Protein AF-A0A024GTR7-F1 (afdb_monomer_lite)

Radius of gyration: 22.97 Å; chains: 1; bounding box: 66×21×73 Å

Secondary structure (DSSP, 8-state):
---------------BPPHHHHHHHHHHHHH-HHHHHHHHHHHHHHS--TTT-SSPPPHHHHHHHTT-HHHHHHHHHHHTTT--SSBEEETTTEEE-HHHHHHHHHHHHHHHHHHHHHHHHHHHHHHHHHHTS--------

Foldseek 3Di:
DDDDDDPDPPPPPQQADDPVLQVLLVVLVVPDVQLVVLLVVLCVQLVDRPLQDQDDDDPSSLQSLLVRVSSCRNLLVLCVSPRDQGFHQHPNRHTDRSNCCSVCSVVSSVVVVVVVVVVVVVVVVVVVVVVPPPPPPPPDD

Organism: NCBI:txid65357

Structure (mmCIF, N/CA/C/O backbone):
data_AF-A0A024GTR7-F1
#
_entry.id   AF-A0A024GTR7-F1
#
loop_
_atom_site.group_PDB
_atom_site.id
_atom_site.type_symbol
_atom_site.label_atom_id
_atom_site.label_alt_id
_atom_site.label_comp_id
_atom_site.label_asym_id
_atom_site.label_entity_id
_atom_site.label_seq_id
_atom_site.pdbx_PDB_ins_code
_atom_site.Cartn_x
_atom_site.Cartn_y
_atom_site.Cartn_z
_atom_site.occupancy
_atom_site.B_iso_or_equiv
_atom_site.auth_seq_id
_atom_site.auth_comp_id
_atom_site.auth_asym_id
_atom_site.auth_atom_id
_atom_site.pdbx_PDB_model_num
ATOM 1 N N . MET A 1 1 ? 23.988 -5.206 39.249 1.00 38.97 1 MET A N 1
ATOM 2 C CA . MET A 1 1 ? 24.162 -4.168 38.211 1.00 38.97 1 MET A CA 1
ATOM 3 C C . MET A 1 1 ? 22.965 -4.249 37.283 1.00 38.97 1 MET A C 1
ATOM 5 O O . MET A 1 1 ? 22.802 -5.257 36.610 1.00 38.97 1 MET A O 1
ATOM 9 N N . VAL A 1 2 ? 22.073 -3.262 37.354 1.00 40.41 2 VAL A N 1
ATOM 10 C CA . VAL A 1 2 ? 20.855 -3.187 36.536 1.00 40.41 2 VAL A CA 1
ATOM 11 C C . VAL A 1 2 ? 21.247 -2.543 35.210 1.00 40.41 2 VAL A C 1
ATOM 13 O O . VAL A 1 2 ? 21.554 -1.354 35.176 1.00 40.41 2 VAL A O 1
ATOM 16 N N . SER A 1 3 ? 21.302 -3.329 34.136 1.00 41.53 3 SER A N 1
ATOM 17 C CA . SER A 1 3 ? 21.519 -2.787 32.794 1.00 41.53 3 SER A CA 1
ATOM 18 C C . SER A 1 3 ? 20.200 -2.265 32.245 1.00 41.53 3 SER A C 1
ATOM 20 O O . SER A 1 3 ? 19.358 -3.025 31.774 1.00 41.53 3 SER A O 1
ATOM 22 N N . HIS A 1 4 ? 20.040 -0.948 32.320 1.00 39.91 4 HIS A N 1
ATOM 23 C CA . HIS A 1 4 ? 19.135 -0.198 31.467 1.00 39.91 4 HIS A CA 1
ATOM 24 C C . HIS A 1 4 ? 19.716 -0.189 30.047 1.00 39.91 4 HIS A C 1
ATOM 26 O O . HIS A 1 4 ? 20.685 0.522 29.793 1.00 39.91 4 HIS A O 1
ATOM 32 N N . PHE A 1 5 ? 19.128 -0.953 29.124 1.00 41.50 5 PHE A N 1
ATOM 33 C CA . PHE A 1 5 ? 19.318 -0.721 27.693 1.00 41.50 5 PHE A CA 1
ATOM 34 C C . PHE A 1 5 ? 18.049 -0.098 27.119 1.00 41.50 5 PHE A C 1
ATOM 36 O O . PHE A 1 5 ? 16.960 -0.666 27.140 1.00 41.50 5 PHE A O 1
ATOM 43 N N . VAL A 1 6 ? 18.237 1.144 26.695 1.00 42.66 6 VAL A N 1
ATOM 44 C CA . VAL A 1 6 ? 17.294 2.045 26.048 1.00 42.66 6 VAL A CA 1
ATOM 45 C C . VAL A 1 6 ? 16.699 1.381 24.803 1.00 42.66 6 VAL A C 1
ATOM 47 O O . VAL A 1 6 ? 17.440 0.904 23.947 1.00 42.66 6 VAL A O 1
ATOM 50 N N . LEU A 1 7 ? 15.363 1.401 24.692 1.00 39.41 7 LEU A N 1
ATOM 51 C CA . LEU A 1 7 ? 14.640 1.226 23.430 1.00 39.41 7 LEU A CA 1
ATOM 52 C C . LEU A 1 7 ? 15.057 2.353 22.472 1.00 39.41 7 LEU A C 1
ATOM 54 O O . LEU A 1 7 ? 14.439 3.416 22.435 1.00 39.41 7 LEU A O 1
ATOM 58 N N . ALA A 1 8 ? 16.106 2.128 21.689 1.00 41.50 8 ALA A N 1
ATOM 59 C CA . ALA A 1 8 ? 16.217 2.759 20.389 1.00 41.50 8 ALA A CA 1
ATOM 60 C C . ALA A 1 8 ? 15.402 1.890 19.430 1.00 41.50 8 ALA A C 1
ATOM 62 O O . ALA A 1 8 ? 15.709 0.717 19.231 1.00 41.50 8 ALA A O 1
ATOM 63 N N . ALA A 1 9 ? 14.328 2.448 18.879 1.00 43.94 9 ALA A N 1
ATOM 64 C CA . ALA A 1 9 ? 13.682 1.883 17.710 1.00 43.94 9 ALA A CA 1
ATOM 65 C C . ALA A 1 9 ? 14.702 1.905 16.560 1.00 43.94 9 ALA A C 1
ATOM 67 O O . ALA A 1 9 ? 14.816 2.895 15.839 1.00 43.94 9 ALA A O 1
ATOM 68 N N . GLU A 1 10 ? 15.485 0.836 16.417 1.00 34.50 10 GLU A N 1
ATOM 69 C CA . GLU A 1 10 ? 16.162 0.540 15.163 1.00 34.50 10 GLU A CA 1
ATOM 70 C C . GLU A 1 10 ? 15.061 0.416 14.113 1.00 34.50 10 GLU A C 1
ATOM 72 O O . GLU A 1 10 ? 14.242 -0.505 14.149 1.00 34.50 10 GLU A O 1
ATOM 77 N N . GLN A 1 11 ? 14.990 1.393 13.202 1.00 40.84 11 GLN A N 1
ATOM 78 C CA . GLN A 1 11 ? 14.234 1.204 11.975 1.00 40.84 11 GLN A CA 1
ATOM 79 C C . GLN A 1 11 ? 14.739 -0.112 11.373 1.00 40.84 11 GLN A C 1
ATOM 81 O O . GLN A 1 11 ? 15.956 -0.232 11.185 1.00 40.84 11 GLN A O 1
ATOM 86 N N . PRO A 1 12 ? 13.862 -1.108 11.134 1.00 45.62 12 PRO A N 1
ATOM 87 C CA . PRO A 1 12 ? 14.291 -2.385 10.582 1.00 45.62 12 PRO A CA 1
ATOM 88 C C . PRO A 1 12 ? 15.084 -2.051 9.332 1.00 45.62 12 PRO A C 1
ATOM 90 O O . PRO A 1 12 ? 14.608 -1.222 8.553 1.00 45.62 12 PRO A O 1
ATOM 93 N N . GLN A 1 13 ? 16.304 -2.592 9.200 1.00 45.00 13 GLN A N 1
ATOM 94 C CA . GLN A 1 13 ? 17.161 -2.326 8.048 1.00 45.00 13 GLN A CA 1
ATOM 95 C C . GLN A 1 13 ? 16.288 -2.309 6.801 1.00 45.00 13 GLN A C 1
ATOM 97 O O . GLN A 1 13 ? 15.706 -3.329 6.435 1.00 45.00 13 GLN A O 1
ATOM 102 N N . GLU A 1 14 ? 16.103 -1.119 6.233 1.00 60.28 14 GLU A N 1
ATOM 103 C CA . GLU A 1 14 ? 15.208 -0.917 5.111 1.00 60.28 14 GLU A CA 1
ATOM 104 C C . GLU A 1 14 ? 15.795 -1.772 3.988 1.00 60.28 14 GLU A C 1
ATOM 106 O O . GLU A 1 14 ? 16.820 -1.414 3.410 1.00 60.28 14 GLU A O 1
ATOM 111 N N . PHE A 1 15 ? 15.248 -2.971 3.763 1.00 79.31 15 PHE A N 1
ATOM 112 C CA . PHE A 1 15 ? 15.784 -3.894 2.772 1.00 79.31 15 PHE A CA 1
ATOM 113 C C . PHE A 1 15 ? 15.485 -3.275 1.418 1.00 79.31 15 PHE A C 1
ATOM 115 O O . PHE A 1 15 ? 14.354 -3.293 0.936 1.00 79.31 15 PHE A O 1
ATOM 122 N N . ARG A 1 16 ? 16.476 -2.579 0.876 1.00 88.50 16 ARG A N 1
ATOM 123 C CA . ARG A 1 16 ? 16.360 -1.741 -0.311 1.00 88.50 16 ARG A CA 1
ATOM 124 C C . ARG A 1 16 ? 16.471 -2.609 -1.545 1.00 88.50 16 ARG A C 1
ATOM 126 O O . ARG A 1 16 ? 17.411 -3.385 -1.668 1.00 88.50 16 ARG A O 1
ATOM 133 N N . CYS A 1 17 ? 15.557 -2.414 -2.486 1.00 90.12 17 CYS A N 1
ATOM 134 C CA . CYS A 1 17 ? 15.666 -3.077 -3.776 1.00 90.12 17 CYS A CA 1
ATOM 135 C C . CYS A 1 17 ? 16.981 -2.692 -4.464 1.00 90.12 17 CYS A C 1
ATOM 137 O O . CYS A 1 17 ? 17.383 -1.519 -4.419 1.00 90.12 17 CYS A O 1
ATOM 139 N N . SER A 1 18 ? 17.625 -3.662 -5.119 1.00 91.44 18 SER A N 1
ATOM 140 C CA . SER A 1 18 ? 18.778 -3.394 -5.977 1.00 91.44 18 SER A CA 1
ATOM 141 C C . SER A 1 18 ? 18.375 -2.494 -7.152 1.00 91.44 18 SER A C 1
ATOM 143 O O . SER A 1 18 ? 17.190 -2.275 -7.422 1.00 91.44 18 SER A O 1
ATOM 145 N N . PHE A 1 19 ? 19.349 -1.942 -7.876 1.00 90.12 19 PHE A N 1
ATOM 146 C CA . PHE A 1 19 ? 19.052 -1.172 -9.088 1.00 90.12 19 PHE A CA 1
ATOM 147 C C . PHE A 1 19 ? 18.234 -1.995 -10.100 1.00 90.12 19 PHE A C 1
ATOM 149 O O . PHE A 1 19 ? 17.250 -1.500 -10.648 1.00 90.12 19 PHE A O 1
ATOM 156 N N . VAL A 1 20 ? 18.600 -3.267 -10.285 1.00 91.56 20 VAL A N 1
ATOM 157 C CA . VAL A 1 20 ? 17.916 -4.187 -11.203 1.00 91.56 20 VAL A CA 1
ATOM 158 C C . VAL A 1 20 ? 16.481 -4.448 -10.743 1.00 91.56 20 VAL A C 1
ATOM 160 O O . VAL A 1 20 ? 15.558 -4.322 -11.544 1.00 91.56 20 VAL A O 1
ATOM 163 N N . ASP A 1 21 ? 16.272 -4.716 -9.452 1.00 92.06 21 ASP A N 1
ATOM 164 C CA . ASP A 1 21 ? 14.933 -4.936 -8.889 1.00 92.06 21 ASP A CA 1
ATOM 165 C C . ASP A 1 21 ? 14.029 -3.711 -9.049 1.00 92.06 21 ASP A C 1
ATOM 167 O O . ASP A 1 21 ? 12.852 -3.847 -9.387 1.00 92.06 21 ASP A O 1
ATOM 171 N N . ASN A 1 22 ? 14.575 -2.506 -8.851 1.00 89.88 22 ASN A N 1
ATOM 172 C CA . ASN A 1 22 ? 13.842 -1.259 -9.072 1.00 89.88 22 ASN A CA 1
ATOM 173 C C . ASN A 1 22 ? 13.438 -1.095 -10.538 1.00 89.88 22 ASN A C 1
ATOM 175 O O . ASN A 1 22 ? 12.278 -0.798 -10.819 1.00 89.88 22 ASN A O 1
ATOM 179 N N . LEU A 1 23 ? 14.371 -1.310 -11.469 1.00 89.88 23 LEU A N 1
ATOM 180 C CA . LEU A 1 23 ? 14.113 -1.176 -12.901 1.00 89.88 23 LEU A CA 1
ATOM 181 C C . LEU A 1 23 ? 13.047 -2.172 -13.375 1.00 89.88 23 LEU A C 1
ATOM 183 O O . LEU A 1 23 ? 12.085 -1.782 -14.038 1.00 89.88 23 LEU A O 1
ATOM 187 N N . VAL A 1 24 ? 13.181 -3.445 -12.998 1.00 90.50 24 VAL A N 1
ATOM 188 C CA . VAL A 1 24 ? 12.216 -4.493 -13.355 1.00 90.50 24 VAL A CA 1
ATOM 189 C C . VAL A 1 24 ? 10.844 -4.185 -12.762 1.00 90.50 24 VAL A C 1
ATOM 191 O O . VAL A 1 24 ? 9.839 -4.263 -13.466 1.00 90.50 24 VAL A O 1
ATOM 194 N N . SER A 1 25 ? 10.784 -3.782 -11.494 1.00 89.44 25 SER A N 1
ATOM 195 C CA . SER A 1 25 ? 9.519 -3.433 -10.843 1.00 89.44 25 SER A CA 1
ATOM 196 C C . SER A 1 25 ? 8.854 -2.228 -11.496 1.00 89.44 25 SER A C 1
ATOM 198 O O . SER A 1 25 ? 7.652 -2.265 -11.741 1.00 89.44 25 SER A O 1
ATOM 200 N N . TYR A 1 26 ? 9.619 -1.190 -11.848 1.00 86.44 26 TYR A N 1
ATOM 201 C CA . TYR A 1 26 ? 9.095 -0.029 -12.567 1.00 86.44 26 TYR A CA 1
ATOM 202 C C . TYR A 1 26 ? 8.476 -0.429 -13.907 1.00 86.44 26 TYR A C 1
ATOM 204 O O . TYR A 1 26 ? 7.357 -0.023 -14.211 1.00 86.44 26 TYR A O 1
ATOM 212 N N . MET A 1 27 ? 9.158 -1.286 -14.670 1.00 86.94 27 MET A N 1
ATOM 213 C CA . MET A 1 27 ? 8.628 -1.818 -15.924 1.00 86.94 27 MET A CA 1
ATOM 214 C C . MET A 1 27 ? 7.325 -2.588 -15.681 1.00 86.94 27 MET A C 1
ATOM 216 O O . MET A 1 27 ? 6.308 -2.285 -16.299 1.00 86.94 27 MET A O 1
ATOM 220 N N . ARG A 1 28 ? 7.296 -3.517 -14.718 1.00 87.50 28 ARG A N 1
ATOM 221 C CA . ARG A 1 28 ? 6.085 -4.294 -14.393 1.00 87.50 28 ARG A CA 1
ATOM 222 C C . ARG A 1 28 ? 4.900 -3.410 -13.985 1.00 87.50 28 ARG A C 1
ATOM 224 O O . ARG A 1 28 ? 3.782 -3.644 -14.439 1.00 87.50 28 ARG A O 1
ATOM 231 N N . LEU A 1 29 ? 5.145 -2.375 -13.182 1.00 85.56 29 LEU A N 1
ATOM 232 C CA . LEU A 1 29 ? 4.131 -1.393 -12.784 1.00 85.56 29 LEU A CA 1
ATOM 233 C C . LEU A 1 29 ? 3.684 -0.506 -13.961 1.00 85.56 29 LEU A C 1
ATOM 235 O O . LEU A 1 29 ? 2.522 -0.118 -14.041 1.00 85.56 29 LEU A O 1
ATOM 239 N N . ALA A 1 30 ? 4.570 -0.199 -14.909 1.00 82.31 30 ALA A N 1
ATOM 240 C CA . ALA A 1 30 ? 4.227 0.599 -16.084 1.00 82.31 30 ALA A CA 1
ATOM 241 C C . ALA A 1 30 ? 3.339 -0.160 -17.089 1.00 82.31 30 ALA A C 1
ATOM 243 O O . ALA A 1 30 ? 2.474 0.453 -17.715 1.00 82.31 30 ALA A O 1
ATOM 244 N N . PHE A 1 31 ? 3.517 -1.478 -17.232 1.00 77.94 31 PHE A N 1
ATOM 245 C CA . PHE A 1 31 ? 2.843 -2.275 -18.267 1.00 77.94 31 PHE A CA 1
ATOM 246 C C . PHE A 1 31 ? 1.416 -2.729 -17.933 1.00 77.94 31 PHE A C 1
ATOM 248 O O . PHE A 1 31 ? 0.722 -3.208 -18.828 1.00 77.94 31 PHE A O 1
ATOM 255 N N . SER A 1 32 ? 0.941 -2.581 -16.692 1.00 74.94 32 SER A N 1
ATOM 256 C CA . SER A 1 32 ? -0.425 -2.984 -16.329 1.00 74.94 32 SER A CA 1
ATOM 257 C C . SER A 1 32 ? -1.336 -1.757 -16.135 1.00 74.94 32 SER A C 1
ATOM 259 O O . SER A 1 32 ? -1.264 -1.068 -15.121 1.00 74.94 32 SER A O 1
ATOM 261 N N . PRO A 1 33 ? -2.214 -1.429 -17.099 1.00 71.44 33 PRO A N 1
ATOM 262 C CA . PRO A 1 33 ? -3.091 -0.261 -16.988 1.00 71.44 33 PRO A CA 1
ATOM 263 C C . PRO A 1 33 ? -4.195 -0.443 -15.937 1.00 71.44 33 PRO A C 1
ATOM 265 O O . PRO A 1 33 ? -4.616 0.533 -15.321 1.00 71.44 33 PRO A O 1
ATOM 268 N N . TRP A 1 34 ? -4.623 -1.684 -15.690 1.00 62.84 34 TRP A N 1
ATOM 269 C CA . TRP A 1 34 ? -5.739 -2.006 -14.796 1.00 62.84 34 TRP A CA 1
ATOM 270 C C . TRP A 1 34 ? -5.491 -1.564 -13.354 1.00 62.84 34 TRP A C 1
ATOM 272 O O . TRP A 1 34 ? -6.281 -0.795 -12.810 1.00 62.84 34 TRP A O 1
ATOM 282 N N . HIS A 1 35 ? -4.348 -1.939 -12.769 1.00 78.75 35 HIS A N 1
ATOM 283 C CA . HIS A 1 35 ? -4.017 -1.501 -11.410 1.00 78.75 35 HIS A CA 1
ATOM 284 C C . HIS A 1 35 ? -3.788 0.017 -11.326 1.00 78.75 35 HIS A C 1
ATOM 286 O O . HIS A 1 35 ? -4.022 0.608 -10.280 1.00 78.75 35 HIS A O 1
ATOM 292 N N . ARG A 1 36 ? -3.388 0.700 -12.414 1.00 80.94 36 ARG A N 1
ATOM 293 C CA . ARG A 1 36 ? -3.235 2.167 -12.392 1.00 80.94 36 ARG A CA 1
ATOM 294 C C . ARG A 1 36 ? -4.573 2.873 -12.198 1.00 80.94 36 ARG A C 1
ATOM 296 O O . ARG A 1 36 ? -4.633 3.798 -11.392 1.00 80.94 36 ARG A O 1
ATOM 303 N N . SER A 1 37 ? -5.613 2.453 -12.915 1.00 87.44 37 SER A N 1
ATOM 304 C CA . SER A 1 37 ? -6.944 3.062 -12.816 1.00 87.44 37 SER A CA 1
ATOM 305 C C . SER A 1 37 ? -7.577 2.813 -11.449 1.00 87.44 37 SER A C 1
ATOM 307 O O . SER A 1 37 ? -8.050 3.756 -10.815 1.00 87.44 37 SER A O 1
ATOM 309 N N . SER A 1 38 ? -7.526 1.575 -10.955 1.00 90.25 38 SER A N 1
ATOM 310 C CA . SER A 1 38 ? -8.097 1.211 -9.655 1.00 90.25 38 SER A CA 1
ATOM 311 C C . SER A 1 38 ? -7.322 1.816 -8.479 1.00 90.25 38 SER A C 1
ATOM 313 O O . SER A 1 38 ? -7.946 2.344 -7.562 1.00 90.25 38 SER A O 1
ATOM 315 N N . LEU A 1 39 ? -5.984 1.884 -8.530 1.00 88.56 39 LEU A N 1
ATOM 316 C CA . LEU A 1 39 ? -5.191 2.602 -7.518 1.00 88.56 39 LEU A CA 1
ATOM 317 C C . LEU A 1 39 ? -5.457 4.114 -7.526 1.00 88.56 39 LEU A C 1
ATOM 319 O O . LEU A 1 39 ? -5.508 4.730 -6.464 1.00 88.56 39 LEU A O 1
ATOM 323 N N . THR A 1 40 ? -5.659 4.725 -8.697 1.00 90.06 40 THR A N 1
ATOM 324 C CA . THR A 1 40 ? -6.030 6.145 -8.780 1.00 90.06 40 THR A CA 1
ATOM 325 C C . THR A 1 40 ? -7.432 6.392 -8.216 1.00 90.06 40 THR A C 1
ATOM 327 O O . THR A 1 40 ? -7.611 7.330 -7.440 1.00 90.06 40 THR A O 1
ATOM 330 N N . ALA A 1 41 ? -8.409 5.537 -8.531 1.00 91.56 41 ALA A N 1
ATOM 331 C CA . ALA A 1 41 ? -9.747 5.619 -7.944 1.00 91.56 41 ALA A CA 1
ATOM 332 C C . ALA A 1 41 ? -9.719 5.394 -6.421 1.00 91.56 41 ALA A C 1
ATOM 334 O O . ALA A 1 41 ? -10.359 6.133 -5.676 1.00 91.56 41 ALA A O 1
ATOM 335 N N . CYS A 1 42 ? -8.918 4.436 -5.949 1.00 92.62 42 CYS A N 1
ATOM 336 C CA . CYS A 1 42 ? -8.671 4.201 -4.529 1.00 92.62 42 CYS A CA 1
ATOM 337 C C . CYS A 1 42 ? -8.140 5.461 -3.830 1.00 92.62 42 CYS A C 1
ATOM 339 O O . CYS A 1 42 ? -8.695 5.882 -2.813 1.00 92.62 42 CYS A O 1
ATOM 341 N N . GLY A 1 43 ? -7.113 6.106 -4.395 1.00 91.69 43 GLY A N 1
ATOM 342 C CA . GLY A 1 43 ? -6.548 7.332 -3.832 1.00 91.69 43 GLY A CA 1
ATOM 343 C C . GLY A 1 43 ? -7.538 8.494 -3.805 1.00 91.69 43 GLY A C 1
ATOM 344 O O . GLY A 1 43 ? -7.591 9.223 -2.819 1.00 91.69 43 GLY A O 1
ATOM 345 N N . TYR A 1 44 ? -8.379 8.628 -4.835 1.00 90.69 44 TYR A N 1
ATOM 346 C CA . TYR A 1 44 ? -9.414 9.663 -4.885 1.00 90.69 44 TYR A CA 1
ATOM 347 C C . TYR A 1 44 ? -10.462 9.510 -3.772 1.00 90.69 44 TYR A C 1
ATOM 349 O O . TYR A 1 44 ? -10.845 10.494 -3.148 1.00 90.69 44 TYR A O 1
ATOM 357 N N . VAL A 1 45 ? -10.906 8.279 -3.500 1.00 90.50 45 VAL A N 1
ATOM 358 C CA . VAL A 1 45 ? -11.940 8.005 -2.487 1.00 90.50 45 VAL A CA 1
ATOM 359 C C . VAL A 1 45 ? -11.378 8.068 -1.065 1.00 90.50 45 VAL A C 1
ATOM 361 O O . VAL A 1 45 ? -12.038 8.560 -0.151 1.00 90.50 45 VAL A O 1
ATOM 364 N N . THR A 1 46 ? -10.165 7.558 -0.856 1.00 90.50 46 THR A N 1
ATOM 365 C CA . THR A 1 46 ? -9.606 7.361 0.492 1.00 90.50 46 THR A CA 1
ATOM 366 C C . THR A 1 46 ? -8.725 8.512 0.965 1.00 90.50 46 THR A C 1
ATOM 368 O O . THR A 1 46 ? -8.537 8.669 2.171 1.00 90.50 46 THR A O 1
ATOM 371 N N . GLY A 1 47 ? -8.198 9.312 0.033 1.00 87.81 47 GLY A N 1
ATOM 372 C CA . GLY A 1 47 ? -7.159 10.311 0.284 1.00 87.81 47 GLY A CA 1
ATOM 373 C C . GLY A 1 47 ? -5.734 9.746 0.261 1.00 87.81 47 GLY A C 1
ATOM 374 O O . GLY A 1 47 ? -4.784 10.525 0.266 1.00 87.81 47 GLY A O 1
ATOM 375 N N . TYR A 1 48 ? -5.572 8.420 0.177 1.00 85.81 48 TYR A N 1
ATOM 376 C CA . TYR A 1 48 ? -4.274 7.748 0.173 1.00 85.81 48 TYR A CA 1
ATOM 377 C C . TYR A 1 48 ? -3.905 7.251 -1.234 1.00 85.81 48 TYR A C 1
ATOM 379 O O . TYR A 1 48 ? -4.350 6.199 -1.696 1.00 85.81 48 TYR A O 1
ATOM 387 N N . ASP A 1 49 ? -3.072 8.016 -1.943 1.00 86.38 49 ASP A N 1
ATOM 388 C CA . ASP A 1 49 ? -2.570 7.639 -3.270 1.00 86.38 49 ASP A CA 1
ATOM 389 C C . ASP A 1 49 ? -1.320 6.759 -3.149 1.00 86.38 49 ASP A C 1
ATOM 391 O O . ASP A 1 49 ? -0.209 7.268 -3.032 1.00 86.38 49 ASP A O 1
ATOM 395 N N . VAL A 1 50 ? -1.485 5.437 -3.262 1.00 80.50 50 VAL A N 1
ATOM 396 C CA . VAL A 1 50 ? -0.394 4.439 -3.230 1.00 80.50 50 VAL A CA 1
ATOM 397 C C . VAL A 1 50 ? 0.764 4.786 -4.183 1.00 80.50 50 VAL A C 1
ATOM 399 O O . VAL A 1 50 ? 1.913 4.453 -3.909 1.00 80.50 50 VAL A O 1
ATOM 402 N N . ARG A 1 51 ? 0.500 5.473 -5.305 1.00 78.31 51 ARG A N 1
ATOM 403 C CA . ARG A 1 51 ? 1.522 5.807 -6.314 1.00 78.31 51 ARG A CA 1
ATOM 404 C C . ARG A 1 51 ? 2.383 7.003 -5.921 1.00 78.31 51 ARG A C 1
ATOM 406 O O . ARG A 1 51 ? 3.468 7.177 -6.476 1.00 78.31 51 ARG A O 1
ATOM 413 N N . ARG A 1 52 ? 1.874 7.845 -5.024 1.00 76.38 52 ARG A N 1
ATOM 414 C CA . ARG A 1 52 ? 2.541 9.050 -4.508 1.00 76.38 52 ARG A CA 1
ATOM 415 C C . ARG A 1 52 ? 2.817 8.968 -3.010 1.00 76.38 52 ARG A C 1
ATOM 417 O O . ARG A 1 52 ? 3.431 9.882 -2.463 1.00 76.38 52 ARG A O 1
ATOM 424 N N . ALA A 1 53 ? 2.361 7.899 -2.367 1.00 75.06 53 ALA A N 1
ATOM 425 C CA . ALA A 1 53 ? 2.504 7.674 -0.950 1.00 75.06 53 ALA A CA 1
ATOM 426 C C . ALA A 1 53 ? 3.981 7.660 -0.569 1.00 75.06 53 ALA A C 1
ATOM 428 O O . ALA A 1 53 ? 4.841 7.099 -1.253 1.00 75.06 53 ALA A O 1
ATOM 429 N N . THR A 1 54 ? 4.265 8.328 0.538 1.00 70.81 54 THR A N 1
ATOM 430 C CA . THR A 1 54 ? 5.612 8.455 1.092 1.00 70.81 54 THR A CA 1
ATOM 431 C C . THR A 1 54 ? 5.769 7.657 2.384 1.00 70.81 54 THR A C 1
ATOM 433 O O . THR A 1 54 ? 6.887 7.491 2.866 1.00 70.81 54 THR A O 1
ATOM 436 N N . THR A 1 55 ? 4.659 7.143 2.915 1.00 74.75 55 THR A N 1
ATOM 437 C CA . THR A 1 55 ? 4.537 6.364 4.147 1.00 74.75 55 THR A CA 1
ATOM 438 C C . THR A 1 55 ? 3.525 5.245 3.936 1.00 74.75 55 THR A C 1
ATOM 440 O O . THR A 1 55 ? 2.709 5.325 3.024 1.00 74.75 55 THR A O 1
ATOM 443 N N . ILE A 1 56 ? 3.552 4.224 4.796 1.00 75.50 56 ILE A N 1
ATOM 444 C CA . ILE A 1 56 ? 2.438 3.271 4.923 1.00 75.50 56 ILE A CA 1
ATOM 445 C C . ILE A 1 56 ? 1.128 4.018 5.240 1.00 75.50 56 ILE A C 1
ATOM 447 O O . ILE A 1 56 ? 1.188 5.073 5.884 1.00 75.50 56 ILE A O 1
ATOM 451 N N . PRO A 1 57 ? -0.037 3.495 4.811 1.00 83.19 57 PRO A N 1
ATOM 452 C CA . PRO A 1 57 ? -1.313 4.092 5.174 1.00 83.19 57 PRO A CA 1
ATOM 453 C C . PRO A 1 57 ? -1.498 4.026 6.691 1.00 83.19 57 PRO A C 1
ATOM 455 O O . PRO A 1 57 ? -1.154 3.036 7.342 1.00 83.19 57 PRO A O 1
ATOM 458 N N . THR A 1 58 ? -2.052 5.086 7.266 1.00 85.94 58 THR A N 1
ATOM 459 C CA . THR A 1 58 ? -2.468 5.109 8.671 1.00 85.94 58 THR A CA 1
ATOM 460 C C . THR A 1 58 ? -3.598 4.105 8.917 1.00 85.94 58 THR A C 1
ATOM 462 O O . THR A 1 58 ? -4.225 3.595 7.985 1.00 85.94 58 THR A O 1
ATOM 465 N N . ALA A 1 59 ? -3.909 3.820 10.184 1.00 85.00 59 ALA A N 1
ATOM 466 C CA . ALA A 1 59 ? -5.020 2.928 10.523 1.00 85.00 59 ALA A CA 1
ATOM 467 C C . ALA A 1 59 ? -6.371 3.437 9.976 1.00 85.00 59 ALA A C 1
ATOM 469 O O . ALA A 1 59 ? -7.191 2.645 9.511 1.00 85.00 59 ALA A O 1
ATOM 470 N N . GLU A 1 60 ? -6.592 4.755 9.987 1.00 86.69 60 GLU A N 1
ATOM 471 C CA . GLU A 1 60 ? -7.815 5.368 9.459 1.00 86.69 60 GLU A CA 1
ATOM 472 C C . GLU A 1 60 ? -7.895 5.281 7.933 1.00 86.69 60 GLU A C 1
ATOM 474 O O . GLU A 1 60 ? -8.940 4.915 7.390 1.00 86.69 60 GLU A O 1
ATOM 479 N N . GLU A 1 61 ? -6.793 5.566 7.234 1.00 89.88 61 GLU A N 1
ATOM 480 C CA . GLU A 1 61 ? -6.712 5.407 5.777 1.00 89.88 61 GLU A CA 1
ATOM 481 C C . GLU A 1 61 ? -6.903 3.946 5.383 1.00 89.88 61 GLU A C 1
ATOM 483 O O . GLU A 1 61 ? -7.714 3.653 4.510 1.00 89.88 61 GLU A O 1
ATOM 488 N N . THR A 1 62 ? -6.258 3.020 6.095 1.00 90.94 62 THR A N 1
ATOM 489 C CA . THR A 1 62 ? -6.409 1.577 5.872 1.00 90.94 62 THR A CA 1
ATOM 490 C C . THR A 1 62 ? -7.867 1.154 6.021 1.00 90.94 62 THR A C 1
ATOM 492 O O . THR A 1 62 ? -8.391 0.456 5.159 1.00 90.94 62 THR A O 1
ATOM 495 N N . LYS A 1 63 ? -8.582 1.636 7.045 1.00 91.06 63 LYS A N 1
ATOM 496 C CA . LYS A 1 63 ? -10.011 1.339 7.223 1.00 91.06 63 LYS A CA 1
ATOM 497 C C . LYS A 1 63 ? -10.873 1.862 6.064 1.00 91.06 63 LYS A C 1
ATOM 499 O O . LYS A 1 63 ? -11.776 1.155 5.609 1.00 91.06 63 LYS A O 1
ATOM 504 N N . LYS A 1 64 ? -10.581 3.062 5.545 1.00 93.56 64 LYS A N 1
ATOM 505 C CA . LYS A 1 64 ? -11.253 3.603 4.347 1.00 93.56 64 LYS A CA 1
ATOM 506 C C . LYS A 1 64 ? -10.934 2.771 3.106 1.00 93.56 64 LYS A C 1
ATOM 508 O O . LYS A 1 64 ? -11.839 2.451 2.335 1.00 93.56 64 LYS A O 1
ATOM 513 N N . MET A 1 65 ? -9.674 2.380 2.935 1.00 93.44 65 MET A N 1
ATOM 514 C CA . MET A 1 65 ? -9.227 1.530 1.832 1.00 93.44 65 MET A CA 1
ATOM 515 C C . MET A 1 65 ? -9.917 0.164 1.860 1.00 93.44 65 MET A C 1
ATOM 517 O O . MET A 1 65 ? -10.440 -0.256 0.836 1.00 93.44 65 MET A O 1
ATOM 521 N N . CYS A 1 66 ? -10.026 -0.470 3.029 1.00 95.31 66 CYS A N 1
ATOM 522 C CA . CYS A 1 66 ? -10.733 -1.741 3.221 1.00 95.31 66 CYS A CA 1
ATOM 523 C C . CYS A 1 66 ? -12.249 -1.668 2.985 1.00 95.31 66 CYS A C 1
ATOM 525 O O . CYS A 1 66 ? -12.912 -2.693 2.879 1.00 95.31 66 CYS A O 1
ATOM 527 N N . SER A 1 67 ? -12.824 -0.465 2.947 1.00 94.00 67 SER A N 1
ATOM 528 C CA . SER A 1 67 ? -14.236 -0.258 2.597 1.00 94.00 67 SER A CA 1
ATOM 529 C C . SER A 1 67 ? -14.423 0.113 1.120 1.00 94.00 67 SER A C 1
ATOM 531 O O . SER A 1 67 ? -15.551 0.315 0.675 1.00 94.00 67 SER A O 1
ATOM 533 N N . THR A 1 68 ? -13.333 0.241 0.355 1.00 95.00 68 THR A N 1
ATOM 534 C CA . THR A 1 68 ? -13.335 0.785 -1.006 1.00 95.00 68 THR A CA 1
ATOM 535 C C . THR A 1 68 ? -12.982 -0.308 -2.023 1.00 95.00 68 THR A C 1
ATOM 537 O O . THR A 1 68 ? -11.818 -0.703 -2.107 1.00 95.00 68 THR A O 1
ATOM 540 N N . PRO A 1 69 ? -13.928 -0.760 -2.872 1.00 94.19 69 PRO A N 1
ATOM 541 C CA . PRO A 1 69 ? -13.687 -1.841 -3.838 1.00 94.19 69 PRO A CA 1
ATOM 542 C C . PRO A 1 69 ? -12.504 -1.594 -4.783 1.00 94.19 69 PRO A C 1
ATOM 544 O O . PRO A 1 69 ? -11.721 -2.501 -5.050 1.00 94.19 69 PRO A O 1
ATOM 547 N N . ALA A 1 70 ? -12.313 -0.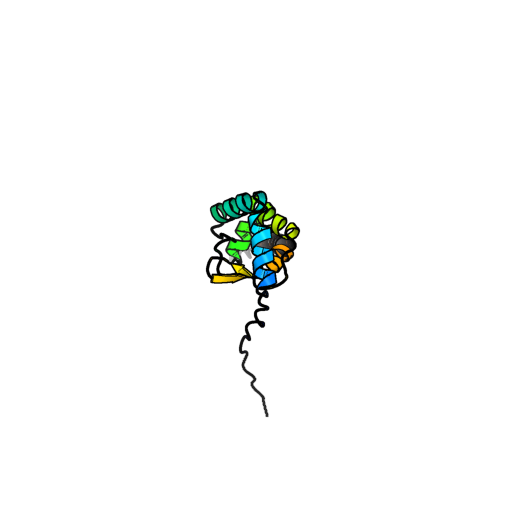348 -5.230 1.00 93.06 70 ALA A N 1
ATOM 548 C CA . ALA A 1 70 ? -11.190 0.019 -6.093 1.00 93.06 70 ALA A CA 1
ATOM 549 C C . ALA A 1 70 ? -9.819 -0.201 -5.423 1.00 93.06 70 ALA A C 1
ATOM 551 O O . ALA A 1 70 ? -8.837 -0.484 -6.107 1.00 93.06 70 ALA A O 1
ATOM 552 N N . CYS A 1 71 ? -9.737 -0.102 -4.091 1.00 92.75 71 CYS A N 1
ATOM 553 C CA . CYS A 1 71 ? -8.506 -0.388 -3.357 1.00 92.75 71 CYS A CA 1
ATOM 554 C C . CYS A 1 71 ? -8.201 -1.886 -3.334 1.00 92.75 71 CYS A C 1
ATOM 556 O O . CYS A 1 71 ? -7.058 -2.259 -3.587 1.00 92.75 71 CYS A O 1
ATOM 558 N N . HIS A 1 72 ? -9.211 -2.733 -3.116 1.00 93.62 72 HIS A N 1
ATOM 559 C CA . HIS A 1 72 ? -9.069 -4.191 -3.213 1.00 93.62 72 HIS A CA 1
ATOM 560 C C . HIS A 1 72 ? -8.610 -4.619 -4.606 1.00 93.62 72 HIS A C 1
ATOM 562 O O . HIS A 1 72 ? -7.655 -5.380 -4.743 1.00 93.62 72 HIS A O 1
ATOM 568 N N . GLU A 1 73 ? -9.224 -4.068 -5.654 1.00 91.69 73 GLU A N 1
ATOM 569 C CA . GLU A 1 73 ? -8.831 -4.366 -7.030 1.00 91.69 73 GLU A CA 1
ATOM 570 C C . GLU A 1 73 ? -7.397 -3.898 -7.326 1.00 91.69 73 GLU A C 1
ATOM 572 O O . GLU A 1 73 ? -6.576 -4.666 -7.830 1.00 91.69 73 GLU A O 1
ATOM 577 N N . GLY A 1 74 ? -7.067 -2.647 -6.992 1.00 90.12 74 GLY A N 1
ATOM 578 C CA . GLY A 1 74 ? -5.763 -2.063 -7.301 1.00 90.12 74 GLY A CA 1
ATOM 579 C C . GLY A 1 74 ? -4.612 -2.685 -6.522 1.00 90.12 74 GLY A C 1
ATOM 580 O O . GLY A 1 74 ? -3.587 -3.020 -7.114 1.00 90.12 74 GLY A O 1
ATOM 581 N N . ILE A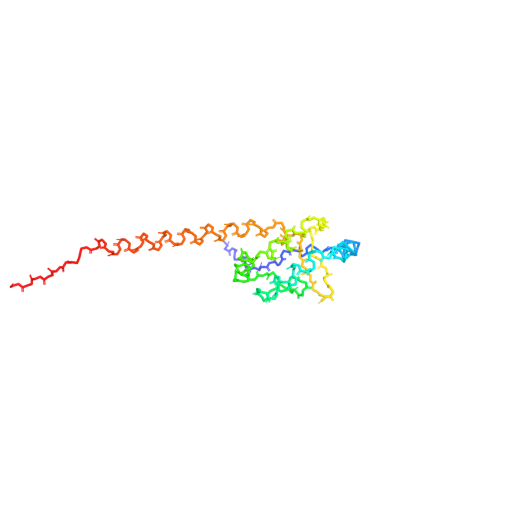 1 75 ? -4.777 -2.870 -5.212 1.00 90.19 75 ILE A N 1
ATOM 582 C CA . ILE A 1 75 ? -3.750 -3.457 -4.344 1.00 90.19 75 ILE A CA 1
ATOM 583 C C . ILE A 1 75 ? -3.675 -4.970 -4.552 1.00 90.19 75 ILE A C 1
ATOM 585 O O . ILE A 1 75 ? -2.577 -5.519 -4.629 1.00 90.19 75 ILE A O 1
ATOM 589 N N . GLY A 1 76 ? -4.812 -5.644 -4.744 1.00 89.06 76 GLY A N 1
ATOM 590 C CA . GLY A 1 76 ? -4.848 -7.059 -5.107 1.00 89.06 76 GLY A CA 1
ATOM 591 C C . GLY A 1 76 ? -4.118 -7.336 -6.422 1.00 89.06 76 GLY A C 1
ATOM 592 O O . GLY A 1 76 ? -3.342 -8.287 -6.512 1.00 89.06 76 GLY A O 1
ATOM 593 N N . ALA A 1 77 ? -4.262 -6.460 -7.421 1.00 88.75 77 ALA A N 1
ATOM 594 C CA . ALA A 1 77 ? -3.553 -6.588 -8.692 1.00 88.75 77 ALA A CA 1
ATOM 595 C C . ALA A 1 77 ? -2.022 -6.457 -8.564 1.00 88.75 77 ALA A C 1
ATOM 597 O O . ALA A 1 77 ? -1.302 -7.023 -9.389 1.00 88.75 77 ALA A O 1
ATOM 598 N N . LEU A 1 78 ? -1.502 -5.790 -7.522 1.00 87.94 78 LEU A N 1
ATOM 599 C CA . LEU A 1 78 ? -0.058 -5.738 -7.250 1.00 87.94 78 LEU A CA 1
ATOM 600 C C . LEU A 1 78 ? 0.521 -7.109 -6.867 1.00 87.94 78 LEU A C 1
ATOM 602 O O . LEU A 1 78 ? 1.707 -7.346 -7.080 1.00 87.94 78 LEU A O 1
ATOM 606 N N . LYS A 1 79 ? -0.290 -8.051 -6.365 1.00 85.19 79 LYS A N 1
ATOM 607 C CA . LYS A 1 79 ? 0.180 -9.430 -6.129 1.00 85.19 79 LYS A CA 1
ATOM 608 C C . LYS A 1 79 ? 0.607 -10.107 -7.436 1.00 85.19 79 LYS A C 1
ATOM 610 O O . LYS A 1 79 ? 1.574 -10.864 -7.464 1.00 85.19 79 LYS A O 1
ATOM 615 N N . ASN A 1 80 ? -0.064 -9.780 -8.539 1.00 84.75 80 ASN A N 1
ATOM 616 C CA . ASN A 1 80 ? 0.182 -10.387 -9.848 1.00 84.75 80 ASN A CA 1
ATOM 617 C C . ASN A 1 80 ? 1.380 -9.773 -10.589 1.00 84.75 80 ASN A C 1
ATOM 619 O O . ASN A 1 80 ? 1.819 -10.316 -11.600 1.00 84.75 80 ASN A O 1
ATOM 623 N N . THR A 1 81 ? 1.940 -8.663 -10.099 1.00 83.81 81 THR A N 1
ATOM 624 C CA . THR A 1 81 ? 3.100 -8.001 -10.715 1.00 83.81 81 THR A CA 1
ATOM 625 C C . THR A 1 81 ? 4.438 -8.529 -10.189 1.00 83.81 81 THR A C 1
ATOM 627 O O . THR A 1 81 ? 5.479 -7.965 -10.518 1.00 83.81 81 THR A O 1
ATOM 630 N N . GLN A 1 82 ? 4.438 -9.626 -9.415 1.00 86.38 82 GLN A N 1
ATOM 631 C CA . GLN A 1 82 ? 5.645 -10.326 -8.942 1.00 86.38 82 GLN A CA 1
ATOM 632 C C . GLN A 1 82 ? 6.672 -9.375 -8.308 1.00 86.38 82 GLN A C 1
ATOM 634 O O . GLN A 1 82 ? 7.872 -9.463 -8.577 1.00 86.38 82 GLN A O 1
ATOM 639 N N . LEU A 1 83 ? 6.200 -8.400 -7.531 1.00 87.94 83 LEU A N 1
ATOM 640 C CA . LEU A 1 83 ? 7.076 -7.386 -6.956 1.00 87.94 83 LEU A CA 1
ATOM 641 C C . LEU A 1 83 ? 8.060 -8.030 -5.974 1.00 87.94 83 LEU A C 1
ATOM 643 O O . LEU A 1 83 ? 7.686 -8.947 -5.241 1.00 87.94 83 LEU A O 1
ATOM 647 N N . PRO A 1 84 ? 9.314 -7.565 -5.948 1.00 90.25 84 PRO A N 1
ATOM 648 C CA . PRO A 1 84 ? 10.285 -8.050 -4.989 1.00 90.25 84 PRO A CA 1
ATOM 649 C C . PRO A 1 84 ? 9.891 -7.590 -3.581 1.00 90.25 84 PRO A C 1
ATOM 651 O O . PRO A 1 84 ? 9.377 -6.484 -3.391 1.00 90.25 84 PRO A O 1
ATOM 654 N N . ASN A 1 85 ? 10.156 -8.434 -2.583 1.00 91.31 85 ASN A N 1
ATOM 655 C CA . ASN A 1 85 ? 9.943 -8.101 -1.176 1.00 91.31 85 ASN A CA 1
ATOM 656 C C . ASN A 1 85 ? 11.050 -7.166 -0.671 1.00 91.31 85 ASN A C 1
ATOM 658 O O . ASN A 1 85 ? 11.921 -7.571 0.091 1.00 91.31 85 ASN A O 1
ATOM 662 N N . CYS A 1 86 ? 11.052 -5.930 -1.159 1.00 88.81 86 CYS A N 1
ATOM 663 C CA . CYS A 1 86 ? 12.017 -4.903 -0.805 1.00 88.81 86 CYS A CA 1
ATOM 664 C C . CYS A 1 86 ? 11.425 -3.500 -0.970 1.00 88.81 86 CYS A C 1
ATOM 666 O O . CYS A 1 86 ? 10.375 -3.293 -1.575 1.00 88.81 86 CYS A O 1
ATOM 668 N N . SER A 1 87 ? 12.119 -2.511 -0.419 1.00 89.06 87 SER A N 1
ATOM 669 C CA . SER A 1 87 ? 11.743 -1.103 -0.463 1.00 89.06 87 SER A CA 1
ATOM 670 C C . SER A 1 87 ? 12.114 -0.511 -1.822 1.00 89.06 87 SER A C 1
ATOM 672 O O . SER A 1 87 ? 13.282 -0.180 -2.079 1.00 89.06 87 SER A O 1
ATOM 674 N N . LEU A 1 88 ? 11.106 -0.416 -2.691 1.00 87.25 88 LEU A N 1
ATOM 675 C CA . LEU A 1 88 ? 11.184 0.110 -4.050 1.00 87.25 88 LEU A CA 1
ATOM 676 C C . LEU A 1 88 ? 11.300 1.627 -4.029 1.00 87.25 88 LEU A C 1
ATOM 678 O O . LEU A 1 88 ? 10.534 2.296 -3.341 1.00 87.25 88 LEU A O 1
ATOM 682 N N . LEU A 1 89 ? 12.225 2.169 -4.816 1.00 85.00 89 LEU A N 1
ATOM 683 C CA . LEU A 1 89 ? 12.332 3.594 -5.079 1.00 85.00 89 LEU A CA 1
ATOM 684 C C . LEU A 1 89 ? 11.256 3.995 -6.090 1.00 85.00 89 LEU A C 1
ATOM 686 O O . LEU A 1 89 ? 11.363 3.718 -7.284 1.00 85.00 89 LEU A O 1
ATOM 690 N N . LEU A 1 90 ? 10.219 4.663 -5.603 1.00 77.62 90 LEU A N 1
ATOM 691 C CA . LEU A 1 90 ? 9.187 5.239 -6.451 1.00 77.62 90 LEU A CA 1
ATOM 692 C C . LEU A 1 90 ? 9.701 6.531 -7.111 1.00 77.62 90 LEU A C 1
ATOM 694 O O . LEU A 1 90 ? 10.584 7.192 -6.553 1.00 77.62 90 LEU A O 1
ATOM 698 N N . PRO A 1 91 ? 9.124 6.958 -8.254 1.00 69.19 91 PRO A N 1
ATOM 699 C CA . PRO A 1 91 ? 9.521 8.187 -8.954 1.00 69.19 91 PRO A CA 1
ATOM 700 C C . PRO A 1 91 ? 9.522 9.456 -8.087 1.00 69.19 91 PRO A C 1
ATOM 702 O O . PRO A 1 91 ? 10.196 10.427 -8.407 1.00 69.19 91 PRO A O 1
ATOM 705 N N . SER A 1 92 ? 8.800 9.453 -6.965 1.00 68.19 92 SER A N 1
ATOM 706 C CA . SER A 1 92 ? 8.793 10.529 -5.966 1.00 68.19 92 SER A CA 1
ATOM 707 C C . SER A 1 92 ? 10.016 10.537 -5.030 1.00 68.19 92 SER A C 1
ATOM 709 O O . SER A 1 92 ? 9.992 11.228 -4.014 1.00 68.19 92 SER A O 1
ATOM 711 N N . PHE A 1 93 ? 11.070 9.771 -5.338 1.00 65.88 93 PHE A N 1
ATOM 712 C CA . PHE A 1 93 ? 12.292 9.611 -4.533 1.00 65.88 93 PHE A CA 1
ATOM 713 C C . PHE A 1 93 ? 12.050 9.085 -3.110 1.00 65.88 93 PHE A C 1
ATOM 715 O O . PHE A 1 93 ? 12.830 9.339 -2.189 1.00 65.88 93 PHE A O 1
ATOM 722 N N . LYS A 1 94 ? 10.964 8.335 -2.920 1.00 74.88 94 LYS A N 1
ATOM 723 C CA . LYS A 1 94 ? 10.617 7.681 -1.656 1.00 74.88 94 LYS A CA 1
ATOM 724 C C . LYS A 1 94 ? 10.651 6.176 -1.822 1.00 74.88 94 LYS A C 1
ATOM 726 O O . LYS A 1 94 ? 10.483 5.665 -2.928 1.00 74.88 94 LYS A O 1
ATOM 731 N N . ARG A 1 95 ? 10.925 5.490 -0.718 1.00 81.81 95 ARG A N 1
ATOM 732 C CA . ARG A 1 95 ? 11.095 4.046 -0.681 1.00 81.81 95 ARG A CA 1
ATOM 733 C C . ARG A 1 95 ? 9.927 3.401 0.045 1.00 81.81 95 ARG A C 1
ATOM 735 O O . ARG A 1 95 ? 9.537 3.862 1.112 1.00 81.81 95 ARG A O 1
ATOM 742 N N . PHE A 1 96 ? 9.357 2.369 -0.565 1.00 83.44 96 PHE A N 1
ATOM 743 C CA . PHE A 1 96 ? 8.197 1.672 -0.024 1.00 83.44 96 PHE A CA 1
ATOM 744 C C . PHE A 1 96 ? 8.156 0.217 -0.491 1.00 83.44 96 PHE A C 1
ATOM 746 O O . PHE A 1 96 ? 8.459 -0.074 -1.649 1.00 83.44 96 PHE A O 1
ATOM 753 N N . ASN A 1 97 ? 7.767 -0.706 0.390 1.00 87.75 97 ASN A N 1
ATOM 754 C CA . ASN A 1 97 ? 7.634 -2.117 0.043 1.00 87.75 97 ASN A CA 1
ATOM 755 C C . ASN A 1 97 ? 6.210 -2.425 -0.446 1.00 87.75 97 ASN A C 1
ATOM 757 O O . ASN A 1 97 ? 5.315 -2.763 0.330 1.00 87.75 97 ASN A O 1
ATOM 761 N N . LEU A 1 98 ? 6.009 -2.297 -1.761 1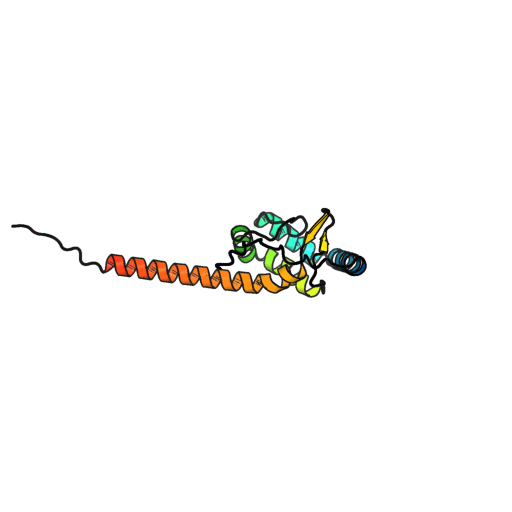.00 87.06 98 LEU A N 1
ATOM 762 C CA . LEU A 1 98 ? 4.724 -2.584 -2.409 1.00 87.06 98 LEU A CA 1
ATOM 763 C C . LEU A 1 98 ? 4.328 -4.062 -2.313 1.00 87.06 98 LEU A C 1
ATOM 765 O O . LEU A 1 98 ? 3.136 -4.359 -2.289 1.00 87.06 98 LEU A O 1
ATOM 769 N N . PHE A 1 99 ? 5.299 -4.978 -2.247 1.00 89.12 99 PHE A N 1
ATOM 770 C CA . PHE A 1 99 ? 5.017 -6.400 -2.075 1.00 89.12 99 PHE A CA 1
ATOM 771 C C . PHE A 1 99 ? 4.369 -6.674 -0.716 1.00 89.12 99 PHE A C 1
ATOM 773 O O . PHE A 1 99 ? 3.360 -7.375 -0.665 1.00 89.12 99 PHE A O 1
ATOM 780 N N . LEU A 1 100 ? 4.907 -6.104 0.369 1.00 87.81 100 LEU A N 1
ATOM 781 C CA . LEU A 1 100 ? 4.324 -6.254 1.707 1.00 87.81 100 LEU A CA 1
ATOM 782 C C . LEU A 1 100 ? 2.925 -5.650 1.770 1.00 87.81 100 LEU A C 1
ATOM 784 O O . LEU A 1 100 ? 2.002 -6.333 2.205 1.00 87.81 100 LEU A O 1
ATOM 788 N N . LEU A 1 101 ? 2.745 -4.428 1.249 1.00 88.31 101 LEU A N 1
ATOM 789 C CA . LEU A 1 101 ? 1.420 -3.808 1.170 1.00 88.31 101 LEU A CA 1
ATOM 790 C C . LEU A 1 101 ? 0.427 -4.733 0.467 1.00 88.31 101 LEU A C 1
ATOM 792 O O . LEU A 1 101 ? -0.633 -5.014 1.010 1.00 88.31 101 LEU A O 1
ATOM 796 N N . ALA A 1 102 ? 0.778 -5.227 -0.721 1.00 90.00 102 ALA A N 1
ATOM 797 C CA . ALA A 1 102 ? -0.096 -6.105 -1.481 1.00 90.00 102 ALA A CA 1
ATOM 798 C C . ALA A 1 102 ? -0.394 -7.402 -0.724 1.00 90.00 102 ALA A C 1
ATOM 800 O O . ALA A 1 102 ? -1.544 -7.828 -0.665 1.00 90.00 102 ALA A O 1
ATOM 801 N N . SER A 1 103 ? 0.629 -8.020 -0.132 1.00 90.19 103 SER A N 1
ATOM 802 C CA . SER A 1 103 ? 0.527 -9.310 0.553 1.00 90.19 103 SER A CA 1
ATOM 803 C C . SER A 1 103 ? -0.374 -9.243 1.782 1.00 90.19 103 SER A C 1
ATOM 805 O O . SER A 1 103 ? -1.225 -10.114 1.942 1.00 90.19 103 SER A O 1
ATOM 807 N N . GLU A 1 104 ? -0.241 -8.188 2.587 1.00 90.44 104 GLU A N 1
ATOM 808 C CA . GLU A 1 104 ? -0.892 -8.059 3.895 1.00 90.44 104 GLU A CA 1
ATOM 809 C C . GLU A 1 104 ? -2.224 -7.298 3.862 1.00 90.44 104 GLU A C 1
ATOM 811 O O . GLU A 1 104 ? -2.953 -7.317 4.856 1.00 90.44 104 GLU A O 1
ATOM 816 N N . PHE A 1 105 ? -2.562 -6.621 2.757 1.00 91.19 105 PHE A N 1
ATOM 817 C CA . PHE A 1 105 ? -3.732 -5.737 2.688 1.00 91.19 105 PHE A CA 1
ATOM 818 C C . PHE A 1 105 ? -5.047 -6.451 3.019 1.00 91.19 105 PHE A C 1
ATOM 820 O O . PHE A 1 105 ? -5.746 -6.042 3.943 1.00 91.19 105 PHE A O 1
ATOM 827 N N . GLU A 1 106 ? -5.360 -7.545 2.319 1.00 92.62 106 GLU A N 1
ATOM 828 C CA . GLU A 1 106 ? -6.615 -8.286 2.528 1.00 92.62 106 GLU A CA 1
ATOM 829 C C . GLU A 1 106 ? -6.718 -8.869 3.943 1.00 92.62 106 GLU A C 1
ATOM 831 O O . GLU A 1 106 ? -7.755 -8.748 4.597 1.00 92.62 106 GLU A O 1
ATOM 836 N N . ASP A 1 107 ? -5.622 -9.425 4.462 1.00 93.44 107 ASP A N 1
ATOM 837 C CA . ASP A 1 107 ? -5.577 -9.969 5.821 1.00 93.44 107 ASP A CA 1
ATOM 838 C C . ASP A 1 107 ? -5.774 -8.869 6.867 1.00 93.44 107 ASP A C 1
ATOM 840 O O . ASP A 1 107 ? -6.454 -9.064 7.878 1.00 93.44 107 ASP A O 1
ATOM 844 N N . THR A 1 108 ? -5.200 -7.690 6.623 1.00 92.00 108 THR A N 1
ATOM 845 C CA . THR A 1 108 ? -5.390 -6.511 7.471 1.00 92.00 108 THR A CA 1
ATOM 846 C C . THR A 1 108 ? -6.846 -6.060 7.444 1.00 92.00 108 THR A C 1
ATOM 848 O O . THR A 1 108 ? -7.428 -5.823 8.503 1.00 92.00 108 THR A O 1
ATOM 851 N N . CYS A 1 109 ? -7.472 -6.021 6.267 1.00 94.06 109 CYS A N 1
ATOM 852 C CA . CYS A 1 109 ? -8.886 -5.687 6.129 1.00 94.06 109 CYS A CA 1
ATOM 853 C C . CYS A 1 109 ? -9.797 -6.679 6.859 1.00 94.06 109 CYS A C 1
ATOM 855 O O . CYS A 1 109 ? -10.704 -6.264 7.584 1.00 94.06 109 CYS A O 1
ATOM 857 N N . TYR A 1 110 ? -9.519 -7.980 6.751 1.00 93.81 110 TYR A N 1
ATOM 858 C CA . TYR A 1 110 ? -10.252 -9.007 7.487 1.00 93.81 110 TYR A CA 1
ATOM 859 C C . TYR A 1 110 ? -10.114 -8.833 9.006 1.00 93.81 110 TYR A C 1
ATOM 861 O O . TYR A 1 110 ? -11.115 -8.815 9.725 1.00 93.81 110 TYR A O 1
ATOM 869 N N . LYS A 1 111 ? -8.887 -8.633 9.507 1.00 93.25 111 LYS A N 1
ATOM 870 C CA . LYS A 1 111 ? -8.631 -8.399 10.939 1.00 93.25 111 LYS A CA 1
ATOM 871 C C . LYS A 1 111 ? -9.370 -7.167 11.456 1.00 93.25 111 LYS A C 1
ATOM 873 O O . LYS A 1 111 ? -9.971 -7.229 12.526 1.00 93.25 111 LYS A O 1
ATOM 878 N N . LEU A 1 112 ? -9.357 -6.065 10.704 1.00 90.88 112 LEU A N 1
ATOM 879 C CA . LEU A 1 112 ? -10.070 -4.841 11.077 1.00 90.88 112 LEU A CA 1
ATOM 880 C C . LEU A 1 112 ? -11.583 -5.063 11.158 1.00 90.88 112 LEU A C 1
ATOM 882 O O . LEU A 1 112 ? -12.203 -4.613 12.120 1.00 90.88 112 LEU A O 1
ATOM 886 N N . LYS A 1 113 ? -12.162 -5.809 10.209 1.00 90.81 113 LYS A N 1
ATOM 887 C CA . LYS A 1 113 ? -13.584 -6.169 10.235 1.00 90.81 113 LYS A CA 1
ATOM 888 C C . LYS A 1 113 ? -13.948 -6.959 11.496 1.00 90.81 113 LYS A C 1
ATOM 890 O O . LYS A 1 113 ? -14.888 -6.588 12.191 1.00 90.81 113 LYS A O 1
ATOM 895 N N . 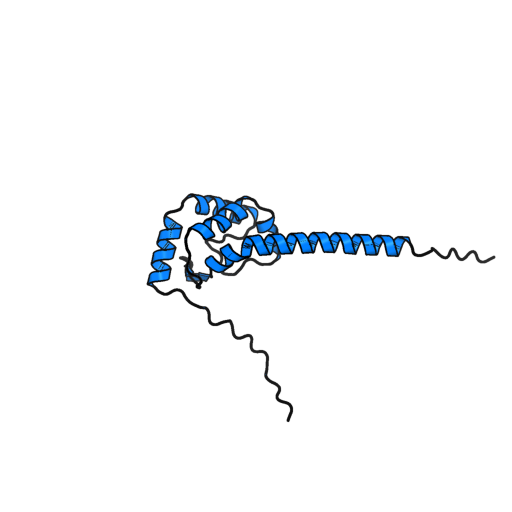VAL A 1 114 ? -13.173 -7.994 11.830 1.00 91.75 114 VAL A N 1
ATOM 896 C CA . VAL A 1 114 ? -13.401 -8.806 13.040 1.00 91.75 114 VAL A CA 1
ATOM 897 C C . VAL A 1 114 ? -13.286 -7.956 14.308 1.00 91.75 114 VAL A C 1
ATOM 899 O O . VAL A 1 114 ? -14.115 -8.070 15.207 1.00 91.75 114 VAL A O 1
ATOM 902 N N . ILE A 1 115 ? -12.287 -7.071 14.387 1.00 89.69 115 ILE A N 1
ATOM 903 C CA . ILE A 1 115 ? -12.118 -6.167 15.534 1.00 89.69 115 ILE A CA 1
ATOM 904 C C . ILE A 1 115 ? -13.331 -5.242 15.689 1.00 89.69 115 ILE A C 1
ATOM 906 O O . ILE A 1 115 ? -13.793 -5.032 16.81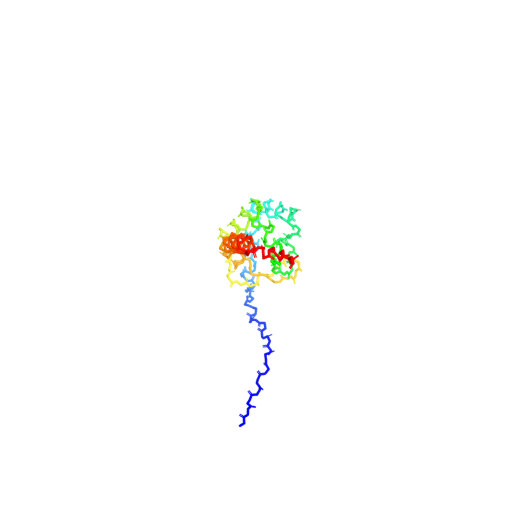2 1.00 89.69 115 ILE A O 1
ATOM 910 N N . ASP A 1 116 ? -13.852 -4.691 14.593 1.00 89.00 116 ASP A N 1
ATOM 911 C CA . ASP A 1 116 ? -15.035 -3.830 14.628 1.00 89.00 116 ASP A CA 1
ATOM 912 C C . ASP A 1 116 ? -16.291 -4.605 15.070 1.00 89.00 116 ASP A C 1
ATOM 914 O O . ASP A 1 116 ? -17.037 -4.116 15.918 1.00 89.00 116 ASP A O 1
ATOM 918 N N . GLU A 1 117 ? -16.490 -5.839 14.596 1.00 91.19 117 GLU A N 1
ATOM 919 C CA . GLU A 1 117 ? -17.598 -6.707 15.028 1.00 91.19 117 GLU A CA 1
ATOM 920 C C . GLU A 1 117 ? -17.514 -7.057 16.526 1.00 91.19 117 GLU A C 1
ATOM 922 O O . GLU A 1 117 ? -18.502 -6.941 17.258 1.00 91.19 117 GLU A O 1
ATOM 927 N N . VAL A 1 118 ? -16.322 -7.412 17.020 1.00 92.88 118 VAL A N 1
ATOM 928 C CA . VAL A 1 118 ? -16.096 -7.700 18.446 1.00 92.88 118 VAL A CA 1
ATOM 929 C C . VAL A 1 118 ? -16.344 -6.460 19.306 1.00 92.88 118 VAL A C 1
ATOM 931 O O . VAL A 1 118 ? -16.953 -6.567 20.371 1.00 92.88 118 VAL A O 1
ATOM 934 N N . LYS A 1 119 ? -15.931 -5.268 18.854 1.00 92.31 119 LYS A N 1
ATOM 935 C CA . LYS A 1 119 ? -16.212 -4.009 19.565 1.00 92.31 119 LYS A CA 1
ATOM 936 C C . LYS A 1 119 ? -17.710 -3.759 19.712 1.00 92.31 119 LYS A C 1
ATOM 938 O O . LYS A 1 119 ? -18.144 -3.363 20.793 1.00 92.31 119 LYS A O 1
ATOM 943 N N . VAL A 1 120 ? -18.496 -4.016 18.666 1.00 91.12 120 VAL A N 1
ATOM 944 C CA . VAL A 1 120 ? -19.962 -3.884 18.716 1.00 91.12 120 VAL A CA 1
ATOM 945 C C . VAL A 1 120 ? -20.561 -4.872 19.716 1.00 91.12 120 VAL A C 1
ATOM 947 O O . VAL A 1 120 ? -21.387 -4.483 20.542 1.00 91.12 120 VAL A O 1
ATOM 950 N N . LEU A 1 121 ? -20.111 -6.130 19.706 1.00 92.00 121 LEU A N 1
ATOM 951 C CA . LEU A 1 121 ? -20.583 -7.135 20.660 1.00 92.00 121 LEU A CA 1
ATOM 952 C C . LEU A 1 121 ? -20.285 -6.727 22.112 1.00 92.00 121 LEU A C 1
ATOM 954 O O . LEU A 1 121 ? -21.171 -6.784 22.965 1.00 92.00 121 LEU A O 1
ATOM 958 N N . MET A 1 122 ? -19.064 -6.263 22.386 1.00 91.75 122 MET A N 1
ATOM 959 C CA . MET A 1 122 ? -18.659 -5.804 23.719 1.00 91.75 122 MET A CA 1
ATOM 960 C C . MET A 1 122 ? -19.447 -4.568 24.173 1.00 91.75 122 MET A C 1
ATOM 962 O O . MET A 1 122 ? -19.846 -4.484 25.338 1.00 91.75 122 MET A O 1
ATOM 966 N N . ALA A 1 123 ? -19.728 -3.626 23.268 1.00 90.75 123 ALA A N 1
ATOM 967 C CA . ALA A 1 123 ? -20.568 -2.468 23.566 1.00 90.75 123 ALA A CA 1
ATOM 968 C C . ALA A 1 123 ? -22.000 -2.890 23.943 1.00 90.75 123 ALA A C 1
ATOM 970 O O . ALA A 1 123 ? -22.543 -2.410 24.938 1.00 90.75 123 ALA A O 1
ATOM 971 N N . ASN A 1 124 ? -22.578 -3.850 23.214 1.00 88.25 124 ASN A N 1
ATOM 972 C CA . ASN A 1 124 ? -23.917 -4.374 23.492 1.00 88.25 124 ASN A CA 1
ATOM 973 C C . ASN A 1 124 ? -23.987 -5.122 24.831 1.00 88.25 124 ASN A C 1
ATOM 975 O O . ASN A 1 124 ? -24.929 -4.921 25.595 1.00 88.25 124 ASN A O 1
ATOM 979 N N . LEU A 1 125 ? -22.977 -5.936 25.156 1.00 88.25 125 LEU A N 1
ATOM 980 C CA . LEU A 1 125 ? -22.874 -6.598 26.464 1.00 88.25 125 LEU A CA 1
ATOM 981 C C . LEU A 1 125 ? -22.788 -5.579 27.606 1.00 88.25 125 LEU A C 1
ATOM 983 O O . LEU A 1 125 ? -23.442 -5.736 28.636 1.00 88.25 125 LEU A O 1
ATOM 987 N N . THR A 1 126 ? -22.025 -4.504 27.407 1.00 88.00 126 THR A N 1
ATOM 988 C CA . THR A 1 126 ? -21.911 -3.419 28.390 1.00 88.00 126 THR A CA 1
ATOM 989 C C . THR A 1 126 ? -23.257 -2.718 28.591 1.00 88.00 126 THR A C 1
ATOM 991 O O . THR A 1 126 ? -23.665 -2.489 29.728 1.00 88.00 126 THR A O 1
ATOM 994 N N . ALA A 1 127 ? -23.991 -2.441 27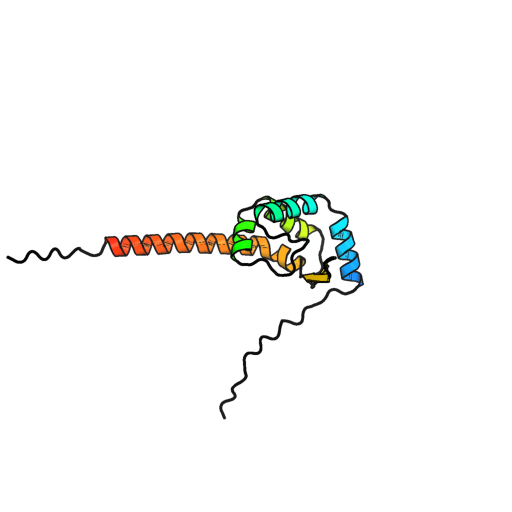.510 1.00 80.44 127 ALA A N 1
ATOM 995 C CA . ALA A 1 127 ? -25.317 -1.829 27.576 1.00 80.44 127 ALA A CA 1
ATOM 996 C C . ALA A 1 127 ? -26.357 -2.726 28.280 1.00 80.44 127 ALA A C 1
ATOM 998 O O . ALA A 1 127 ? -27.140 -2.235 29.095 1.00 80.44 127 ALA A O 1
ATOM 999 N N . LEU A 1 128 ? -26.335 -4.040 28.026 1.00 76.81 128 LEU A N 1
ATOM 1000 C CA . LEU A 1 128 ? -27.203 -5.011 28.706 1.00 76.81 128 LEU A CA 1
ATOM 1001 C C . LEU A 1 128 ? -26.893 -5.106 30.205 1.00 76.81 128 LEU A C 1
ATOM 1003 O O . LEU A 1 128 ? -27.815 -5.099 31.022 1.00 76.81 128 LEU A O 1
ATOM 1007 N N . ASN A 1 129 ? -25.612 -5.116 30.582 1.00 70.12 129 ASN A N 1
ATOM 1008 C CA . ASN A 1 129 ? -25.212 -5.146 31.988 1.00 70.12 129 ASN A CA 1
ATOM 1009 C C . ASN A 1 129 ? -25.632 -3.868 32.728 1.00 70.12 129 ASN A C 1
ATOM 1011 O O . ASN A 1 129 ? -26.151 -3.960 33.840 1.00 70.12 129 ASN A O 1
ATOM 1015 N N . VAL A 1 130 ? -25.513 -2.691 32.100 1.00 61.00 130 VAL A N 1
ATOM 1016 C CA . VAL A 1 130 ? -26.004 -1.423 32.671 1.00 61.00 130 VAL A CA 1
ATOM 1017 C C . VAL A 1 130 ? -27.528 -1.441 32.843 1.00 61.00 130 VAL A C 1
ATOM 1019 O O . VAL A 1 130 ? -28.018 -1.055 33.904 1.00 61.00 130 VAL A O 1
ATOM 1022 N N . SER A 1 131 ? -28.275 -1.964 31.864 1.00 56.22 131 SER A N 1
ATOM 1023 C CA . SER A 1 131 ? -29.741 -2.089 31.931 1.00 56.22 131 SER A CA 1
ATOM 1024 C C . SER A 1 131 ? -30.235 -3.104 32.971 1.00 56.22 131 SER A C 1
ATOM 1026 O O . SER A 1 131 ? -31.388 -3.022 33.391 1.00 56.22 131 SER A O 1
ATOM 1028 N N . SER A 1 132 ? -29.396 -4.058 33.383 1.00 53.66 132 SER A N 1
ATOM 1029 C CA . SER A 1 132 ? -29.734 -5.073 34.392 1.00 53.66 132 SER A CA 1
ATOM 1030 C C . SER A 1 132 ? -29.484 -4.624 35.838 1.00 53.66 132 SER A C 1
ATOM 1032 O O . SER A 1 132 ? -29.851 -5.335 36.773 1.00 53.66 132 SER A O 1
ATOM 1034 N N . THR A 1 133 ? -28.892 -3.441 36.045 1.00 48.38 133 THR A N 1
ATOM 1035 C CA . THR A 1 133 ? -28.694 -2.886 37.390 1.00 48.38 133 THR A CA 1
ATOM 1036 C C . THR A 1 133 ? -30.062 -2.534 37.985 1.00 48.38 133 THR A C 1
ATOM 1038 O O . THR A 1 133 ? -30.743 -1.651 37.452 1.00 48.38 133 THR A O 1
ATOM 1041 N N . PRO A 1 134 ? -30.514 -3.183 39.075 1.00 47.03 134 PRO A N 1
ATOM 1042 C CA . PRO A 1 134 ? -31.807 -2.874 39.657 1.00 47.03 134 PRO A CA 1
ATOM 1043 C C . PRO A 1 134 ? -31.761 -1.443 40.183 1.00 47.03 134 PRO A C 1
ATOM 1045 O O . PRO A 1 134 ? -30.996 -1.118 41.093 1.00 47.03 134 PRO A O 1
ATOM 1048 N N . THR A 1 135 ? -32.584 -0.573 39.598 1.00 50.84 135 THR A N 1
ATOM 1049 C CA . THR A 1 135 ? -32.848 0.761 40.135 1.00 50.84 135 THR A CA 1
ATOM 1050 C C . THR A 1 135 ? -33.449 0.561 41.522 1.00 50.84 135 THR A C 1
ATOM 1052 O O . THR A 1 135 ? -34.638 0.272 41.660 1.00 50.84 135 THR A O 1
ATOM 1055 N N . ARG A 1 136 ? -32.616 0.649 42.566 1.00 49.62 136 ARG A N 1
ATOM 1056 C CA . ARG A 1 136 ? -33.052 0.625 43.962 1.00 49.62 136 ARG A CA 1
ATOM 1057 C C . ARG A 1 136 ? -33.852 1.901 44.197 1.00 49.62 136 ARG A C 1
ATOM 1059 O O . ARG A 1 136 ? -33.307 2.938 44.561 1.00 49.62 136 ARG A O 1
ATOM 1066 N N . ARG A 1 137 ? -35.154 1.830 43.915 1.00 46.50 137 ARG A N 1
ATOM 1067 C CA . ARG A 1 137 ? -36.139 2.856 44.242 1.00 46.50 137 ARG A CA 1
ATOM 1068 C C . ARG A 1 137 ? -36.197 2.929 45.770 1.00 46.50 137 ARG A C 1
ATOM 1070 O O . ARG A 1 137 ? -36.883 2.140 46.407 1.00 46.50 137 ARG A O 1
ATOM 1077 N N . LEU A 1 138 ? -35.397 3.820 46.354 1.00 51.62 138 LEU A N 1
ATOM 1078 C CA . LEU A 1 138 ? -35.485 4.195 47.762 1.00 51.62 138 LEU A CA 1
ATOM 1079 C C . LEU A 1 138 ? -36.800 4.957 47.955 1.00 51.62 138 LEU A C 1
ATOM 1081 O O . LEU A 1 138 ? -36.858 6.172 47.801 1.00 51.62 138 LEU A O 1
ATOM 1085 N N . THR A 1 139 ? -37.877 4.232 48.243 1.00 51.28 139 THR A N 1
ATOM 1086 C CA . THR A 1 139 ? -39.047 4.797 48.916 1.00 51.28 139 THR A CA 1
ATOM 1087 C C . THR A 1 139 ? -38.713 4.889 50.401 1.00 51.28 139 THR A C 1
ATOM 1089 O O . THR A 1 139 ? -38.715 3.875 51.094 1.00 51.28 139 THR A O 1
ATOM 1092 N N . HIS A 1 140 ? -38.372 6.091 50.867 1.00 47.47 140 HIS A N 1
ATOM 1093 C CA . HIS A 1 140 ? -38.378 6.427 52.289 1.00 47.47 140 HIS A CA 1
ATOM 1094 C C . HIS A 1 140 ? -39.789 6.905 52.654 1.00 47.47 140 HIS A C 1
ATOM 1096 O O . HIS A 1 140 ? -40.226 7.956 52.187 1.00 47.47 140 HIS A O 1
ATOM 1102 N N . THR A 1 141 ? -40.491 6.086 53.434 1.00 57.53 141 THR A N 1
ATOM 1103 C CA . THR A 1 141 ? -41.595 6.480 54.326 1.00 57.53 141 THR A CA 1
ATOM 1104 C C . THR A 1 141 ? -41.044 6.788 55.704 1.00 57.53 141 THR A C 1
ATOM 1106 O O . THR A 1 141 ? -40.089 6.076 56.097 1.00 57.53 141 THR A O 1
#

Sequence (141 aa):
MVSHFVLAAEQPQEFRCSFVDNLVSYMRLAFSPWHRSSLTACGYVTGYDVRRATTIPTAEETKKMCSTPACHEGIGALKNTQLPNCSLLLPSFKRFNLFLLASEFEDTCYKLKVIDEVKVLMANLTALNVSSTPTRRLTHT

InterPro domains:
  IPR002200 Elicitin [PF00964] (36-109)
  IPR036470 Elicitin superfamily [G3DSA:1.10.239.10] (22-112)
  IPR036470 Elicitin superfamily [SSF48647] (35-111)

pLDDT: mean 79.39, std 16.92, range [34.5, 95.31]